Protein AF-A0A257TLQ2-F1 (afdb_monomer)

Structure (mmCIF, N/CA/C/O backbone):
data_AF-A0A257TLQ2-F1
#
_entry.id   AF-A0A257TLQ2-F1
#
loop_
_atom_site.group_PDB
_atom_site.id
_atom_site.type_symbol
_atom_site.label_atom_id
_atom_site.label_alt_id
_atom_site.label_comp_id
_atom_site.label_asym_id
_atom_site.label_entity_id
_atom_site.label_seq_id
_atom_site.pdbx_PDB_ins_code
_atom_site.Cartn_x
_atom_site.Cartn_y
_atom_site.Cartn_z
_atom_site.occupancy
_atom_site.B_iso_or_equiv
_atom_site.auth_seq_id
_atom_site.auth_comp_id
_atom_site.auth_asym_id
_atom_site.auth_atom_id
_atom_site.pdbx_PDB_model_num
ATOM 1 N N . MET A 1 1 ? -33.995 9.030 52.482 1.00 52.25 1 MET A N 1
ATOM 2 C CA . MET A 1 1 ? -32.981 9.691 51.631 1.00 52.25 1 MET A CA 1
ATOM 3 C C . MET A 1 1 ? -33.009 8.987 50.282 1.00 52.25 1 MET A C 1
ATOM 5 O O . MET A 1 1 ? -32.824 7.775 50.301 1.00 52.25 1 MET A O 1
ATOM 9 N N . PRO A 1 2 ? -33.338 9.643 49.155 1.00 62.56 2 PRO A N 1
ATOM 10 C CA . PRO A 1 2 ? -33.330 8.961 47.868 1.00 62.56 2 PRO A CA 1
ATOM 11 C C . PRO A 1 2 ? -31.881 8.827 47.390 1.00 62.56 2 PRO A C 1
ATOM 13 O O . PRO A 1 2 ? -31.108 9.782 47.442 1.00 62.56 2 PRO A O 1
ATOM 16 N N . LEU A 1 3 ? -31.513 7.622 46.969 1.00 53.59 3 LEU A N 1
ATOM 17 C CA . LEU A 1 3 ? -30.234 7.342 46.335 1.00 53.59 3 LEU A CA 1
ATOM 18 C C . LEU A 1 3 ? -30.303 7.906 44.908 1.00 53.59 3 LEU A C 1
ATOM 20 O O . LEU A 1 3 ? -31.062 7.405 44.081 1.00 53.59 3 LEU A O 1
ATOM 24 N N . ALA A 1 4 ? -29.578 8.991 44.641 1.00 62.97 4 ALA A N 1
ATOM 25 C CA . ALA A 1 4 ? -29.480 9.556 43.302 1.00 62.97 4 ALA A CA 1
ATOM 26 C C . ALA A 1 4 ? -28.586 8.654 42.440 1.00 62.97 4 ALA A C 1
ATOM 28 O O . ALA A 1 4 ? -27.400 8.487 42.727 1.00 62.97 4 ALA A O 1
ATOM 29 N N . LEU A 1 5 ? -29.164 8.062 41.395 1.00 64.44 5 LEU A N 1
ATOM 30 C CA . LEU A 1 5 ? -28.425 7.353 40.357 1.00 64.44 5 LEU A CA 1
ATOM 31 C C . LEU A 1 5 ? -27.715 8.413 39.498 1.00 64.44 5 LEU A C 1
ATOM 33 O O . LEU A 1 5 ? -28.374 9.156 38.771 1.00 64.44 5 LEU A O 1
ATOM 37 N N . LEU A 1 6 ? -26.391 8.541 39.617 1.00 58.78 6 LEU A N 1
ATOM 38 C CA . LEU A 1 6 ? -25.629 9.395 38.701 1.00 58.78 6 LEU A CA 1
ATOM 39 C C . LEU A 1 6 ? -25.619 8.757 37.302 1.00 58.78 6 LEU A C 1
ATOM 41 O O . LEU A 1 6 ? -25.355 7.557 37.197 1.00 58.78 6 LEU A O 1
ATOM 45 N N . PRO A 1 7 ? -25.867 9.526 36.227 1.00 63.72 7 PRO A N 1
ATOM 46 C CA . PRO A 1 7 ? -25.750 9.004 34.877 1.00 63.72 7 PRO A CA 1
ATOM 47 C C . PRO A 1 7 ? -24.272 8.731 34.581 1.00 63.72 7 PRO A C 1
ATOM 49 O O . PRO A 1 7 ? -23.417 9.605 34.737 1.00 63.72 7 PRO A O 1
ATOM 52 N N . LEU A 1 8 ? -23.975 7.503 34.162 1.00 62.69 8 LEU A N 1
ATOM 53 C CA . LEU A 1 8 ? -22.669 7.134 33.635 1.00 62.69 8 LEU A CA 1
ATOM 54 C C . LEU A 1 8 ? -22.494 7.856 32.293 1.00 62.69 8 LEU A C 1
ATOM 56 O O . LEU A 1 8 ? -23.090 7.465 31.292 1.00 62.69 8 LEU A O 1
ATOM 60 N N . ALA A 1 9 ? -21.722 8.940 32.279 1.00 60.22 9 ALA A N 1
ATOM 61 C CA . ALA A 1 9 ? -21.333 9.589 31.036 1.00 60.22 9 ALA A CA 1
ATOM 62 C C . ALA A 1 9 ? -20.395 8.643 30.269 1.00 60.22 9 ALA A C 1
ATOM 64 O O . ALA A 1 9 ? -19.262 8.411 30.696 1.00 60.22 9 ALA A O 1
ATOM 65 N N . LEU A 1 10 ? -20.874 8.075 29.158 1.00 58.59 10 LEU A N 1
ATOM 66 C CA . LEU A 1 10 ? -20.008 7.417 28.184 1.00 58.59 10 LEU A CA 1
ATOM 67 C C . LEU A 1 10 ? -19.153 8.504 27.526 1.00 58.59 10 LEU A C 1
ATOM 69 O O . LEU A 1 10 ? -19.644 9.289 26.717 1.00 58.59 10 LEU A O 1
ATOM 73 N N . PHE A 1 11 ? -17.877 8.566 27.889 1.00 56.12 11 PHE A N 1
ATOM 74 C CA . PHE A 1 11 ? -16.897 9.295 27.099 1.00 56.12 11 PHE A CA 1
ATOM 75 C C . PHE A 1 11 ? -16.519 8.412 25.905 1.00 56.12 11 PHE A C 1
ATOM 77 O O . PHE A 1 11 ? -15.868 7.384 26.081 1.00 56.12 11 PHE A O 1
ATOM 84 N N . LEU A 1 12 ? -16.963 8.798 24.706 1.00 55.78 12 LEU A N 1
ATOM 85 C CA . LEU A 1 12 ? -16.429 8.275 23.448 1.00 55.78 12 LEU A CA 1
ATOM 86 C C . LEU A 1 12 ? -14.990 8.788 23.326 1.00 55.78 12 LEU A C 1
ATOM 88 O O . LEU A 1 12 ? -14.764 9.988 23.153 1.00 55.78 12 LEU A O 1
ATOM 92 N N . PHE A 1 13 ? -14.014 7.905 23.519 1.00 58.12 13 PHE A N 1
ATOM 93 C CA . PHE A 1 13 ? -12.612 8.224 23.286 1.00 58.12 13 PHE A CA 1
ATOM 94 C C . PHE A 1 13 ? -12.263 7.788 21.867 1.00 58.12 13 PHE A C 1
ATOM 96 O O . PHE A 1 13 ? -12.105 6.596 21.624 1.00 58.12 13 PHE A O 1
ATOM 103 N N . ALA A 1 14 ? -12.096 8.753 20.95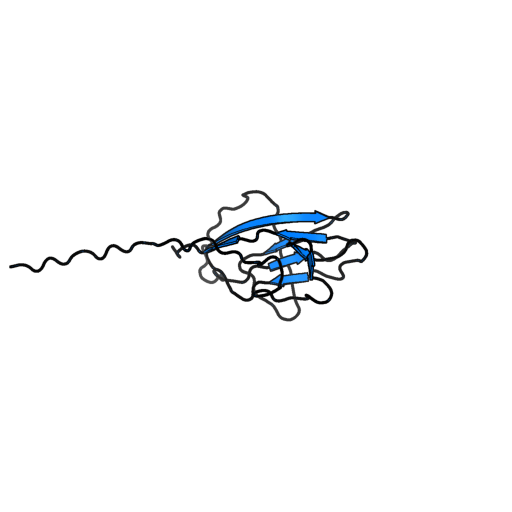8 1.00 61.84 14 ALA A N 1
ATOM 104 C CA . ALA A 1 14 ? -11.530 8.473 19.643 1.00 61.84 14 ALA A CA 1
ATOM 105 C C . ALA A 1 14 ? -10.158 7.800 19.816 1.00 61.84 14 ALA A C 1
ATOM 107 O O . ALA A 1 14 ? -9.310 8.275 20.584 1.00 61.84 14 ALA A O 1
ATOM 108 N N . THR A 1 15 ? -9.950 6.672 19.135 1.00 76.75 15 THR A N 1
ATOM 109 C CA . THR A 1 15 ? -8.678 5.948 19.200 1.00 76.75 15 THR A CA 1
ATOM 110 C C . THR A 1 15 ? -7.599 6.822 18.562 1.00 76.75 15 THR A C 1
ATOM 112 O O . THR A 1 15 ? -7.768 7.221 17.416 1.00 76.75 15 THR A O 1
ATOM 115 N N . PRO A 1 16 ? -6.486 7.142 19.249 1.00 87.62 16 PRO A N 1
ATOM 116 C CA . PRO A 1 16 ? -5.478 8.030 18.686 1.00 87.62 16 PRO A CA 1
ATOM 117 C C . PRO A 1 16 ? -4.860 7.435 17.410 1.00 87.62 16 PRO A C 1
ATOM 119 O O . PRO A 1 16 ? -4.693 6.215 17.332 1.00 87.62 16 PRO A O 1
ATOM 122 N N . PRO A 1 17 ? -4.450 8.270 16.436 1.00 89.25 17 PRO A N 1
ATOM 123 C CA . PRO A 1 17 ? -3.827 7.791 15.209 1.00 89.25 17 PRO A CA 1
ATOM 124 C C . PRO A 1 17 ? -2.578 6.938 15.467 1.00 89.25 17 PRO A C 1
ATOM 126 O O . PRO A 1 17 ? -1.691 7.325 16.232 1.00 89.25 17 PRO A O 1
ATOM 129 N N . VAL A 1 18 ? -2.464 5.810 14.766 1.00 95.62 18 VAL A N 1
ATOM 130 C CA . VAL A 1 18 ? -1.355 4.852 14.862 1.00 95.62 18 VAL A CA 1
ATOM 131 C C . VAL A 1 18 ? -0.653 4.717 13.513 1.00 95.62 18 VAL A C 1
ATOM 133 O O . VAL A 1 18 ? -1.295 4.645 12.466 1.00 95.62 18 VAL A O 1
ATOM 136 N N . SER A 1 19 ? 0.682 4.647 13.522 1.00 97.12 19 SER A N 1
ATOM 137 C CA . SER A 1 19 ? 1.442 4.322 12.311 1.00 97.12 19 SER A CA 1
ATOM 138 C C . SER A 1 19 ? 1.279 2.845 11.953 1.00 97.12 19 SER A C 1
ATOM 140 O O . SER A 1 19 ? 1.560 1.973 12.773 1.00 97.12 19 SER A O 1
ATOM 142 N N . LEU A 1 20 ? 0.892 2.563 10.711 1.00 97.56 20 LEU A N 1
ATOM 143 C CA . LEU A 1 20 ? 0.854 1.209 10.156 1.00 97.56 20 LEU A CA 1
ATOM 144 C C . LEU A 1 20 ? 2.220 0.732 9.657 1.00 97.56 20 LEU A C 1
ATOM 146 O O . LEU A 1 20 ? 2.378 -0.441 9.332 1.00 97.56 20 LEU A O 1
ATOM 150 N N . PHE A 1 21 ? 3.208 1.621 9.563 1.00 98.25 21 PHE A N 1
ATOM 151 C CA . PHE A 1 21 ? 4.537 1.280 9.072 1.00 98.25 21 PHE A CA 1
ATOM 152 C C . PHE A 1 21 ? 5.626 1.948 9.913 1.00 98.25 21 PHE A C 1
ATOM 154 O O . PHE A 1 21 ? 5.587 3.148 10.181 1.00 98.25 21 PHE A O 1
ATOM 161 N N . ASP A 1 22 ? 6.617 1.165 10.329 1.00 97.19 22 ASP A N 1
ATOM 162 C CA . ASP A 1 22 ? 7.736 1.611 11.168 1.00 97.19 22 ASP A CA 1
ATOM 163 C C . ASP A 1 22 ? 8.908 2.201 10.354 1.00 97.19 22 ASP A C 1
ATOM 165 O O . ASP A 1 22 ? 9.901 2.664 10.923 1.00 97.19 22 ASP A O 1
ATOM 169 N N . GLY A 1 23 ? 8.813 2.175 9.019 1.00 97.44 23 GLY A N 1
ATOM 170 C CA . GLY A 1 23 ? 9.872 2.619 8.114 1.00 97.44 23 GLY A CA 1
ATOM 171 C C . GLY A 1 23 ? 10.983 1.592 7.878 1.00 97.44 23 GLY A C 1
ATOM 172 O O . GLY A 1 23 ? 11.948 1.913 7.186 1.00 97.44 23 GLY A O 1
ATOM 173 N N . LYS A 1 24 ? 10.902 0.396 8.473 1.00 98.06 24 LYS A N 1
ATOM 174 C CA . LYS A 1 24 ? 12.037 -0.532 8.613 1.00 98.06 24 LYS A CA 1
ATOM 175 C C . LYS A 1 24 ? 11.688 -1.989 8.348 1.00 98.06 24 LYS A C 1
ATOM 177 O O . LYS A 1 24 ? 12.535 -2.715 7.834 1.00 98.06 24 LYS A O 1
ATOM 182 N N . THR A 1 25 ? 10.487 -2.431 8.703 1.00 98.19 25 THR A N 1
ATOM 183 C CA . THR A 1 25 ? 10.073 -3.831 8.623 1.00 98.19 25 THR A CA 1
ATOM 184 C C . THR A 1 25 ? 8.682 -3.970 8.015 1.00 98.19 25 THR A C 1
ATOM 186 O O . THR A 1 25 ? 7.860 -3.060 8.057 1.00 98.19 25 THR A O 1
ATOM 189 N N . PHE A 1 26 ? 8.390 -5.150 7.472 1.00 98.44 26 PHE A N 1
ATOM 190 C CA . PHE A 1 26 ? 7.040 -5.512 7.036 1.00 98.44 26 PHE A CA 1
ATOM 191 C C . PHE A 1 26 ? 6.177 -6.039 8.193 1.00 98.44 26 PHE A C 1
ATOM 193 O O . PHE A 1 26 ? 5.246 -6.806 7.973 1.00 98.44 26 PHE A O 1
ATOM 200 N N . HIS A 1 27 ? 6.485 -5.682 9.445 1.00 98.19 27 HIS A N 1
ATOM 201 C CA . HIS A 1 27 ? 5.666 -6.106 10.575 1.00 98.19 27 HIS A CA 1
ATOM 202 C C . HIS A 1 27 ? 4.232 -5.584 10.418 1.00 98.19 27 HIS A C 1
ATOM 204 O O . HIS A 1 27 ? 4.024 -4.403 10.155 1.00 98.19 27 HIS A O 1
ATOM 210 N N . GLY A 1 28 ? 3.246 -6.468 10.581 1.00 97.44 28 GLY A N 1
ATOM 211 C CA . GLY A 1 28 ? 1.837 -6.139 10.352 1.00 97.44 28 GLY A CA 1
ATOM 212 C C . GLY A 1 28 ? 1.419 -6.151 8.879 1.00 97.44 28 GLY A C 1
ATOM 213 O O . GLY A 1 28 ? 0.273 -5.815 8.587 1.00 97.44 28 GLY A O 1
ATOM 214 N N . TRP A 1 29 ? 2.310 -6.566 7.971 1.00 97.81 29 TRP A N 1
ATOM 215 C CA . TRP A 1 29 ? 2.056 -6.675 6.539 1.00 97.81 29 TRP A CA 1
ATOM 216 C C . TRP A 1 29 ? 2.348 -8.084 6.016 1.00 97.81 29 TRP A C 1
ATOM 218 O O . TRP A 1 29 ? 3.279 -8.757 6.451 1.00 97.81 29 TRP A O 1
ATOM 228 N N . GLU A 1 30 ? 1.575 -8.512 5.027 1.00 95.50 30 GLU A N 1
ATOM 229 C CA . GLU A 1 30 ? 1.736 -9.783 4.328 1.00 95.50 30 GLU A CA 1
ATOM 230 C C . GLU A 1 30 ? 1.699 -9.549 2.810 1.00 95.50 30 GLU A C 1
ATOM 232 O O . GLU A 1 30 ? 0.952 -8.703 2.323 1.00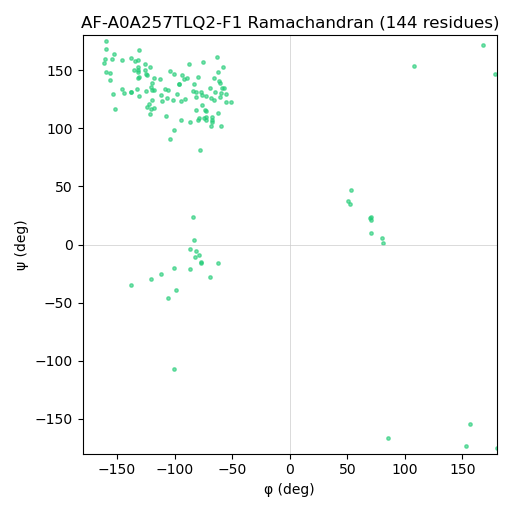 95.50 30 GLU A O 1
ATOM 237 N N . GLY A 1 31 ? 2.480 -10.294 2.027 1.00 92.94 31 GLY A N 1
ATOM 238 C CA . GLY A 1 31 ? 2.582 -10.158 0.565 1.00 92.94 31 GLY A CA 1
ATOM 239 C C . GLY A 1 31 ? 3.942 -10.631 0.049 1.00 92.94 31 GLY A C 1
ATOM 240 O O . GLY A 1 31 ? 4.744 -11.167 0.816 1.00 92.94 31 GLY A O 1
ATOM 241 N N . ASP A 1 32 ? 4.221 -10.439 -1.242 1.00 95.38 32 ASP A N 1
ATOM 242 C CA . ASP A 1 32 ? 5.515 -10.807 -1.831 1.00 95.38 32 ASP A CA 1
ATOM 243 C C . ASP A 1 32 ? 6.612 -9.780 -1.499 1.00 95.38 32 ASP A C 1
ATOM 245 O O . ASP A 1 32 ? 6.966 -8.908 -2.295 1.00 95.38 32 ASP A O 1
ATOM 249 N N . THR A 1 33 ? 7.172 -9.910 -0.299 1.00 96.75 33 THR A N 1
ATOM 250 C CA . THR A 1 33 ? 8.278 -9.087 0.221 1.00 96.75 33 THR A CA 1
ATOM 251 C C . THR A 1 33 ? 9.660 -9.561 -0.236 1.00 96.75 33 THR A C 1
ATOM 253 O O . THR A 1 33 ? 10.679 -9.029 0.205 1.00 96.75 33 THR A O 1
ATOM 256 N N . LYS A 1 34 ? 9.714 -10.592 -1.092 1.00 94.81 34 LYS A N 1
ATOM 257 C CA . LYS A 1 34 ? 10.966 -11.142 -1.624 1.00 94.81 34 LYS A CA 1
ATOM 258 C C . LYS A 1 34 ? 11.274 -10.610 -3.014 1.00 94.81 34 LYS A C 1
ATOM 260 O O . LYS A 1 34 ? 12.438 -10.349 -3.296 1.00 94.81 34 LYS A O 1
ATOM 265 N N . ASN A 1 35 ? 10.256 -10.463 -3.864 1.00 95.31 35 ASN A N 1
ATOM 266 C CA . ASN A 1 35 ? 10.466 -10.075 -5.261 1.00 95.31 35 ASN A CA 1
ATOM 267 C C . ASN A 1 35 ? 9.755 -8.778 -5.645 1.00 95.31 35 ASN A C 1
ATOM 269 O O . ASN A 1 35 ? 10.241 -8.072 -6.525 1.00 95.31 35 ASN A O 1
ATOM 273 N N . THR A 1 36 ? 8.625 -8.457 -5.009 1.00 96.75 36 THR A N 1
ATOM 274 C CA . THR A 1 36 ? 7.782 -7.344 -5.461 1.00 96.75 36 THR A CA 1
ATOM 275 C C . THR A 1 36 ? 7.881 -6.113 -4.574 1.00 96.75 36 THR A C 1
ATOM 277 O O . THR A 1 36 ? 7.997 -5.000 -5.088 1.00 96.75 36 THR A O 1
ATOM 280 N N . PHE A 1 37 ? 7.823 -6.295 -3.255 1.00 98.31 37 PHE A N 1
ATOM 281 C CA . PHE A 1 37 ? 7.864 -5.199 -2.293 1.00 98.31 37 PHE A CA 1
ATOM 282 C C . PHE A 1 37 ? 9.188 -5.173 -1.543 1.00 98.31 37 PHE A C 1
ATOM 284 O O . PHE A 1 37 ? 9.639 -6.186 -1.013 1.00 98.31 37 PHE A O 1
ATOM 291 N N . ARG A 1 38 ? 9.773 -3.982 -1.440 1.00 98.50 38 ARG A N 1
ATOM 292 C CA . ARG A 1 38 ? 10.974 -3.706 -0.647 1.00 98.50 38 ARG A CA 1
ATOM 293 C C . ARG A 1 38 ? 10.776 -2.474 0.229 1.00 98.50 38 ARG A C 1
ATOM 295 O O . ARG A 1 38 ? 9.828 -1.714 0.040 1.00 98.50 38 ARG A O 1
ATOM 302 N N . ILE A 1 39 ? 11.684 -2.273 1.178 1.00 98.69 39 ILE A N 1
ATOM 303 C CA . ILE A 1 39 ? 11.724 -1.068 2.008 1.00 98.69 39 ILE A CA 1
ATOM 304 C C . ILE A 1 39 ? 12.898 -0.213 1.561 1.00 98.69 39 ILE A C 1
ATOM 306 O O . ILE A 1 39 ? 14.034 -0.679 1.527 1.00 98.69 39 ILE A O 1
ATOM 310 N N . GLU A 1 40 ? 12.622 1.045 1.239 1.00 98.38 40 GLU A N 1
ATOM 311 C CA . GLU A 1 40 ? 13.634 1.983 0.772 1.00 98.38 40 GLU A CA 1
ATOM 312 C C . GLU A 1 40 ? 13.340 3.388 1.295 1.00 98.38 40 GLU A C 1
ATOM 314 O O . GLU A 1 40 ? 12.224 3.890 1.186 1.00 98.38 40 GLU A O 1
ATOM 319 N N . SER A 1 41 ? 14.343 4.044 1.888 1.00 97.81 41 SER A N 1
ATOM 320 C CA . SER A 1 41 ? 14.223 5.421 2.400 1.00 97.81 41 SER A CA 1
ATOM 321 C C . SER A 1 41 ? 13.026 5.647 3.347 1.00 97.81 41 SER A C 1
ATOM 323 O O . SER A 1 41 ? 12.402 6.718 3.365 1.00 97.81 41 SER A O 1
ATOM 325 N N . GLY A 1 42 ? 12.691 4.633 4.150 1.00 98.06 42 GLY A N 1
ATOM 326 C CA . GLY A 1 42 ? 11.549 4.657 5.065 1.00 98.06 42 GLY A CA 1
ATOM 327 C C . GLY A 1 42 ? 10.189 4.606 4.367 1.00 98.06 42 GLY A C 1
ATOM 328 O O . GLY A 1 42 ? 9.215 5.092 4.933 1.00 98.06 42 GLY A O 1
ATOM 329 N N . ALA A 1 43 ? 10.123 4.083 3.142 1.00 98.62 43 ALA A N 1
ATOM 330 C CA . ALA A 1 43 ? 8.901 3.838 2.385 1.00 98.62 43 ALA A CA 1
ATOM 331 C C . ALA A 1 43 ? 8.784 2.351 2.024 1.00 98.62 43 ALA A C 1
ATOM 333 O O . ALA A 1 43 ? 9.796 1.671 1.846 1.00 98.62 43 ALA A O 1
ATOM 334 N N . ILE A 1 44 ? 7.554 1.874 1.864 1.00 98.75 44 ILE A N 1
ATOM 335 C CA . ILE A 1 44 ? 7.266 0.623 1.161 1.00 98.75 44 ILE A CA 1
ATOM 336 C C . ILE A 1 44 ? 7.279 0.935 -0.334 1.00 98.75 44 ILE A C 1
ATOM 338 O O . ILE A 1 44 ? 6.577 1.846 -0.776 1.00 98.75 44 ILE A O 1
ATOM 342 N N . VAL A 1 45 ? 8.067 0.188 -1.103 1.00 98.69 45 VAL A N 1
ATOM 343 C CA . VAL A 1 45 ? 8.198 0.344 -2.555 1.00 98.69 45 VAL A CA 1
ATOM 344 C C . VAL A 1 45 ? 7.793 -0.951 -3.240 1.00 98.69 45 VAL A C 1
ATOM 346 O O . VAL A 1 45 ? 8.434 -1.980 -3.034 1.00 98.69 45 VAL A O 1
ATOM 349 N N . GLY A 1 46 ? 6.727 -0.906 -4.034 1.00 98.31 46 GLY A N 1
ATOM 350 C CA . GLY A 1 46 ? 6.307 -1.999 -4.908 1.00 98.31 46 GLY A CA 1
ATOM 351 C C . GLY A 1 46 ? 6.833 -1.808 -6.328 1.00 98.31 46 GLY A C 1
ATOM 352 O O . GLY A 1 46 ? 6.769 -0.696 -6.850 1.00 98.31 46 GLY A O 1
ATOM 353 N N . GLY A 1 47 ? 7.303 -2.882 -6.962 1.00 97.88 47 GLY A N 1
ATOM 354 C CA . GLY A 1 47 ? 7.798 -2.870 -8.343 1.00 97.88 47 GLY A CA 1
ATOM 355 C C . GLY A 1 47 ? 9.267 -2.456 -8.481 1.00 97.88 47 GLY A C 1
ATOM 356 O O . GLY A 1 47 ? 10.025 -2.433 -7.511 1.00 97.88 47 GLY A O 1
ATOM 357 N N . SER A 1 48 ? 9.682 -2.165 -9.713 1.00 97.06 48 SER A N 1
ATOM 358 C CA . SER A 1 48 ? 11.045 -1.764 -10.084 1.00 97.06 48 SER A CA 1
ATOM 359 C C . SER A 1 48 ? 11.021 -0.969 -11.393 1.00 97.06 48 SER A C 1
ATOM 361 O O . SER A 1 48 ? 10.206 -1.239 -12.277 1.00 97.06 48 SER A O 1
ATOM 363 N N . LEU A 1 49 ? 11.943 -0.013 -11.543 1.00 97.94 49 LEU A N 1
ATOM 364 C CA . LEU A 1 49 ? 12.165 0.702 -12.806 1.00 97.94 49 LEU A CA 1
ATOM 365 C C . LEU A 1 49 ? 12.986 -0.094 -13.836 1.00 97.94 49 LEU A C 1
ATOM 367 O O . LEU A 1 49 ? 13.032 0.307 -14.998 1.00 97.94 49 LEU A O 1
ATOM 371 N N . ASP A 1 50 ? 13.563 -1.233 -13.449 1.00 96.88 50 ASP A N 1
ATOM 372 C CA . ASP A 1 50 ? 14.419 -2.052 -14.318 1.00 96.88 50 ASP A CA 1
ATOM 373 C C . ASP A 1 50 ? 13.691 -3.267 -14.910 1.00 96.88 50 ASP A C 1
ATOM 375 O O . ASP A 1 50 ? 14.113 -3.828 -15.923 1.00 96.88 50 ASP A O 1
ATOM 379 N N . ALA A 1 51 ? 12.583 -3.689 -14.296 1.00 95.38 51 ALA A N 1
ATOM 380 C CA . ALA A 1 51 ? 11.866 -4.903 -14.665 1.00 95.38 51 ALA A CA 1
ATOM 381 C C . ALA A 1 51 ? 10.354 -4.688 -14.720 1.00 95.38 51 ALA A C 1
ATOM 383 O O . ALA A 1 51 ? 9.782 -3.879 -13.995 1.00 95.38 51 ALA A O 1
ATOM 384 N N . LYS A 1 52 ? 9.690 -5.453 -15.591 1.00 96.12 52 LYS A N 1
ATOM 385 C CA . LYS A 1 52 ? 8.228 -5.475 -15.662 1.00 96.12 52 LYS A CA 1
ATOM 386 C C . LYS A 1 52 ? 7.646 -6.066 -14.384 1.00 96.12 52 LYS A C 1
ATOM 388 O O . LYS A 1 52 ? 8.156 -7.062 -13.875 1.00 96.12 52 LYS A O 1
ATOM 393 N N . VAL A 1 53 ? 6.519 -5.519 -13.948 1.00 94.19 53 VAL A N 1
ATOM 394 C CA . VAL A 1 53 ? 5.710 -6.121 -12.888 1.00 94.19 53 VAL A CA 1
ATOM 395 C C . VAL A 1 53 ? 4.854 -7.216 -13.545 1.00 94.19 53 VAL A C 1
ATOM 397 O O . VAL A 1 53 ? 4.052 -6.900 -14.427 1.00 94.19 53 VAL A O 1
ATOM 400 N N . PRO A 1 54 ? 5.027 -8.506 -13.202 1.00 93.31 54 PRO A N 1
ATOM 401 C CA . PRO A 1 54 ? 4.459 -9.612 -13.981 1.00 93.31 54 PRO A CA 1
ATOM 402 C C . PRO A 1 54 ? 2.930 -9.706 -13.897 1.00 93.31 54 PRO A C 1
ATOM 404 O O . PRO A 1 54 ? 2.290 -10.205 -14.820 1.00 93.31 54 PRO A O 1
ATOM 407 N N . ARG A 1 55 ? 2.342 -9.243 -12.792 1.00 90.62 55 ARG A N 1
ATOM 408 C CA . ARG A 1 55 ? 0.900 -9.230 -12.518 1.00 90.62 55 ARG A CA 1
ATOM 409 C C . ARG A 1 55 ? 0.595 -8.199 -11.434 1.00 90.62 55 ARG A C 1
ATOM 411 O O . ARG A 1 55 ? 1.513 -7.622 -10.866 1.00 90.62 55 ARG A O 1
ATOM 418 N N . ASN A 1 56 ? -0.682 -7.994 -11.134 1.00 90.75 56 ASN A N 1
ATOM 419 C CA . ASN A 1 56 ? -1.078 -7.170 -9.995 1.00 90.75 56 ASN A CA 1
ATOM 420 C C . ASN A 1 56 ? -0.619 -7.822 -8.694 1.00 90.75 56 ASN A C 1
ATOM 422 O O . ASN A 1 56 ? -0.867 -9.008 -8.479 1.00 90.75 56 ASN A O 1
ATOM 426 N N . GLU A 1 57 ? 0.017 -7.032 -7.840 1.00 93.56 57 GLU A N 1
ATOM 427 C CA . GLU A 1 57 ? 0.580 -7.496 -6.580 1.00 93.56 57 GLU A CA 1
ATOM 428 C C . GLU A 1 57 ? 0.170 -6.588 -5.432 1.00 93.56 57 GLU A C 1
ATOM 430 O O . GLU A 1 57 ? -0.029 -5.379 -5.604 1.00 93.56 57 GLU A O 1
ATOM 435 N N . PHE A 1 58 ? 0.038 -7.203 -4.256 1.00 92.56 58 PHE A N 1
ATOM 436 C CA . PHE A 1 58 ? -0.567 -6.574 -3.092 1.00 92.56 58 PHE A CA 1
ATOM 437 C C . PHE A 1 58 ? 0.204 -6.882 -1.817 1.00 92.56 58 PHE A C 1
ATOM 439 O O . PHE A 1 58 ? 0.482 -8.040 -1.497 1.00 92.56 58 PHE A O 1
ATOM 446 N N . LEU A 1 59 ? 0.478 -5.829 -1.055 1.00 96.56 59 LEU A N 1
ATOM 447 C CA . LEU A 1 59 ? 0.953 -5.920 0.314 1.00 96.56 59 LEU A CA 1
ATOM 448 C C . LEU A 1 59 ? -0.199 -5.503 1.232 1.00 96.56 59 LEU A C 1
ATOM 450 O O . LEU A 1 59 ? -0.615 -4.346 1.223 1.00 96.56 59 LEU A O 1
ATOM 454 N N . CYS A 1 60 ? -0.754 -6.455 1.977 1.00 94.50 60 CYS A N 1
ATOM 455 C CA . CYS A 1 60 ? -1.931 -6.235 2.816 1.00 94.50 60 CYS A CA 1
ATOM 456 C C . CYS A 1 60 ? -1.542 -6.123 4.281 1.00 94.50 60 CYS A C 1
ATOM 458 O O . CYS A 1 60 ? -0.614 -6.803 4.710 1.00 94.50 60 CYS A O 1
ATOM 460 N N . THR A 1 61 ? -2.296 -5.353 5.058 1.00 96.62 61 THR A N 1
ATOM 461 C CA . THR A 1 61 ? -2.260 -5.463 6.517 1.00 96.62 61 THR A CA 1
ATOM 462 C C . THR A 1 61 ? -2.615 -6.889 6.947 1.00 96.62 61 THR A C 1
ATOM 464 O O . THR A 1 61 ? -3.334 -7.594 6.240 1.00 96.62 61 THR A O 1
ATOM 467 N N . THR A 1 62 ? -2.123 -7.328 8.104 1.00 94.31 62 THR A N 1
ATOM 468 C CA . THR A 1 62 ? -2.572 -8.580 8.744 1.00 94.31 62 THR A CA 1
ATOM 469 C C . THR A 1 62 ? -3.807 -8.367 9.621 1.00 94.31 62 THR A C 1
ATOM 471 O O . THR A 1 62 ? -4.542 -9.310 9.897 1.00 94.31 62 THR A O 1
ATOM 474 N N . LYS A 1 63 ? -4.046 -7.121 10.048 1.00 94.75 63 LYS A N 1
ATOM 475 C CA . LYS A 1 63 ? -5.241 -6.688 10.778 1.00 94.75 63 LYS A CA 1
ATOM 476 C C . LYS A 1 63 ? -6.316 -6.182 9.811 1.00 94.75 63 LYS A C 1
ATOM 478 O O . LYS A 1 63 ? -6.006 -5.487 8.840 1.00 94.75 63 LYS A O 1
ATOM 483 N N . GLU A 1 64 ? -7.573 -6.490 10.122 1.00 89.00 64 GLU A N 1
ATOM 484 C CA . GLU A 1 64 ? -8.757 -5.905 9.486 1.00 89.00 64 GLU A CA 1
ATOM 485 C C . GLU A 1 64 ? -9.221 -4.634 10.205 1.00 89.00 64 GLU A C 1
ATOM 487 O O . GLU A 1 64 ? -9.227 -4.568 11.439 1.00 89.00 64 GLU A O 1
ATOM 492 N N . TYR A 1 65 ? -9.692 -3.662 9.429 1.00 87.88 65 TYR A N 1
ATOM 493 C CA . TYR A 1 65 ? -10.175 -2.360 9.886 1.00 87.88 65 TYR A CA 1
ATOM 494 C C . TYR A 1 65 ? -11.610 -2.121 9.401 1.00 87.88 65 TYR A C 1
ATOM 496 O O . TYR A 1 65 ? -11.981 -2.589 8.324 1.00 87.88 65 TYR A O 1
ATOM 504 N N . GLY A 1 66 ? -12.408 -1.424 10.216 1.00 85.56 66 GLY A N 1
ATOM 505 C CA . GLY A 1 66 ? -13.799 -1.061 9.920 1.00 85.56 66 GLY A CA 1
ATOM 506 C C . GLY A 1 66 ? -13.926 0.384 9.448 1.00 85.56 66 GLY A C 1
ATOM 507 O O . GLY A 1 66 ? -13.530 0.710 8.326 1.00 85.56 66 GLY A O 1
ATOM 508 N N . ASP A 1 67 ? -14.461 1.248 10.308 1.00 83.06 67 ASP A N 1
ATOM 509 C CA . ASP A 1 67 ? -14.456 2.697 10.104 1.00 83.06 67 ASP A CA 1
ATOM 510 C C . ASP A 1 67 ? -13.109 3.280 10.532 1.00 83.06 67 ASP A C 1
ATOM 512 O O . ASP A 1 67 ? -12.579 2.953 11.597 1.00 83.06 67 ASP A O 1
ATOM 516 N N . PHE A 1 68 ? -12.517 4.105 9.670 1.00 87.69 68 PHE A N 1
ATOM 517 C CA . PHE A 1 68 ? -11.216 4.705 9.930 1.00 87.69 68 PHE A CA 1
ATOM 518 C C . PHE A 1 68 ? -10.950 5.947 9.076 1.00 87.69 68 PHE A C 1
ATOM 520 O O . PHE A 1 68 ? -11.490 6.090 7.979 1.00 87.69 68 PHE A O 1
ATOM 527 N N . GLU A 1 69 ? -10.009 6.775 9.524 1.00 86.06 69 GLU A N 1
ATOM 528 C CA . GLU A 1 69 ? -9.287 7.720 8.674 1.00 86.06 69 GLU A CA 1
ATOM 529 C C . GLU A 1 69 ? -7.897 7.172 8.339 1.00 86.06 69 GLU A C 1
ATOM 531 O O . GLU A 1 69 ? -7.107 6.859 9.228 1.00 86.06 69 GLU A O 1
ATOM 536 N N . LEU A 1 70 ? -7.571 7.069 7.047 1.00 90.12 70 LEU A N 1
ATOM 537 C CA . LEU A 1 70 ? -6.250 6.649 6.574 1.00 90.12 70 LEU A CA 1
ATOM 538 C C . LEU A 1 70 ? -5.538 7.827 5.911 1.00 90.12 70 LEU A C 1
ATOM 540 O O . LEU A 1 70 ? -6.019 8.398 4.932 1.00 90.12 70 LEU A O 1
ATOM 544 N N . ARG A 1 71 ? -4.348 8.152 6.409 1.00 91.31 71 ARG A N 1
ATOM 545 C CA . ARG A 1 71 ? -3.460 9.176 5.854 1.00 91.31 71 ARG A CA 1
ATOM 546 C C . ARG A 1 71 ? -2.156 8.526 5.418 1.00 91.31 71 ARG A C 1
ATOM 548 O O . ARG A 1 71 ? -1.571 7.750 6.161 1.00 91.31 71 ARG A O 1
ATOM 555 N N . LEU A 1 72 ? -1.693 8.842 4.212 1.00 94.69 72 LEU A N 1
ATOM 556 C CA . LEU A 1 72 ? -0.395 8.394 3.713 1.00 94.69 72 LEU A CA 1
ATOM 557 C C . LEU A 1 72 ? 0.164 9.350 2.659 1.00 94.69 72 LEU A C 1
ATOM 559 O O . LEU A 1 72 ? -0.574 10.084 2.000 1.00 94.69 72 LEU A O 1
ATOM 563 N N . LYS A 1 73 ? 1.477 9.293 2.454 1.00 95.00 73 LYS A N 1
ATOM 564 C CA . LYS A 1 73 ? 2.155 9.853 1.284 1.00 95.00 73 LYS A CA 1
ATOM 565 C C . LYS A 1 73 ? 2.356 8.759 0.252 1.00 95.00 73 LYS A C 1
ATOM 567 O O . LYS A 1 73 ? 2.775 7.654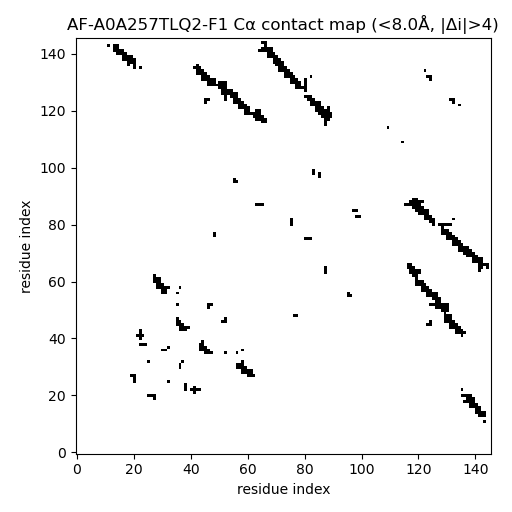 0.594 1.00 95.00 73 LYS A O 1
ATOM 572 N N . PHE A 1 74 ? 2.128 9.093 -1.013 1.00 95.00 74 PHE A N 1
ATOM 573 C CA . PHE A 1 74 ? 2.380 8.189 -2.125 1.00 95.00 74 PHE A CA 1
ATOM 574 C C . PHE A 1 74 ? 3.168 8.873 -3.245 1.00 95.00 74 PHE A C 1
ATOM 576 O O . PHE A 1 74 ? 3.109 10.091 -3.415 1.00 95.00 74 PHE A O 1
ATOM 583 N N . LYS A 1 75 ? 3.922 8.084 -4.010 1.00 95.38 75 LYS A N 1
ATOM 584 C CA . LYS A 1 75 ? 4.616 8.519 -5.230 1.00 95.38 75 LYS A CA 1
ATOM 585 C C . LYS A 1 75 ? 4.627 7.363 -6.223 1.00 95.38 75 LYS A C 1
ATOM 587 O O . LYS A 1 75 ? 4.959 6.244 -5.852 1.00 95.38 75 LYS A O 1
ATOM 592 N N . VAL A 1 76 ? 4.300 7.640 -7.481 1.00 96.75 76 VAL A N 1
ATOM 593 C CA . VAL A 1 76 ? 4.277 6.634 -8.550 1.00 96.75 76 VAL A CA 1
ATOM 594 C C . VAL A 1 76 ? 5.262 7.043 -9.640 1.00 96.75 76 VAL A C 1
ATOM 596 O O . VAL A 1 76 ? 5.286 8.206 -10.043 1.00 96.75 76 VAL A O 1
ATOM 599 N N . LEU A 1 77 ? 6.090 6.103 -10.092 1.00 97.75 77 LEU A N 1
ATOM 600 C CA . LEU A 1 77 ? 7.120 6.309 -11.112 1.00 97.75 77 LEU A CA 1
ATOM 601 C C . LEU A 1 77 ? 6.949 5.298 -12.253 1.00 97.75 77 LEU A C 1
ATOM 603 O O . LEU A 1 77 ? 6.508 4.175 -12.025 1.00 97.75 77 LEU A O 1
ATOM 607 N N . GLY A 1 78 ? 7.339 5.684 -13.470 1.00 96.69 78 GLY A N 1
ATOM 608 C CA . GLY A 1 78 ? 7.253 4.846 -14.672 1.00 96.69 78 GLY A CA 1
ATOM 609 C C . GLY A 1 78 ? 6.166 5.292 -15.656 1.00 96.69 78 GLY A C 1
ATOM 610 O O . GLY A 1 78 ? 5.177 5.934 -15.297 1.00 96.69 78 GLY A O 1
ATOM 611 N N . LYS A 1 79 ? 6.356 4.980 -16.943 1.00 92.69 79 LYS A N 1
ATOM 612 C CA . LYS A 1 79 ? 5.423 5.383 -18.007 1.00 92.69 79 LYS A CA 1
ATOM 613 C C . LYS A 1 79 ? 4.174 4.502 -17.976 1.00 92.69 79 LYS A C 1
ATOM 615 O O . LYS A 1 79 ? 4.268 3.299 -18.192 1.00 92.69 79 LYS A O 1
ATOM 620 N N . GLY A 1 80 ? 3.008 5.120 -17.776 1.00 88.38 80 GLY A N 1
ATOM 621 C CA . GLY A 1 80 ? 1.735 4.396 -17.669 1.00 88.38 80 GLY A CA 1
ATOM 622 C C . GLY A 1 80 ? 1.609 3.581 -16.380 1.00 88.38 80 GLY A C 1
ATOM 623 O O . GLY A 1 80 ? 0.844 2.621 -16.345 1.00 88.38 80 GLY A O 1
ATOM 624 N N . ALA A 1 81 ? 2.384 3.936 -15.352 1.00 93.88 81 ALA A N 1
ATOM 625 C CA . ALA A 1 81 ? 2.338 3.285 -14.056 1.00 93.88 81 ALA A CA 1
ATOM 626 C C . ALA A 1 81 ? 0.948 3.423 -13.417 1.00 93.88 81 ALA A C 1
ATOM 628 O O . ALA A 1 81 ? 0.327 4.487 -13.472 1.00 93.88 81 ALA A O 1
ATOM 629 N N . ASN A 1 82 ? 0.482 2.337 -12.806 1.00 92.44 82 ASN A N 1
ATOM 630 C CA . ASN A 1 82 ? -0.789 2.267 -12.099 1.00 92.44 82 ASN A CA 1
ATOM 631 C C . ASN A 1 82 ? -0.556 1.590 -10.741 1.00 92.44 82 ASN A C 1
ATOM 633 O O . ASN A 1 82 ? 0.158 0.592 -10.642 1.00 92.44 82 ASN A O 1
ATOM 637 N N . ALA A 1 83 ? -1.115 2.182 -9.696 1.00 94.12 83 ALA A N 1
ATOM 638 C CA . ALA A 1 83 ? -0.956 1.780 -8.311 1.00 94.12 83 ALA A CA 1
ATOM 639 C C . ALA A 1 83 ? -2.199 2.204 -7.526 1.00 94.12 83 ALA A C 1
ATOM 641 O O . ALA A 1 83 ? -2.963 3.060 -7.976 1.00 94.12 83 ALA A O 1
ATOM 642 N N . GLY A 1 84 ? -2.382 1.647 -6.333 1.00 92.44 84 GLY A N 1
ATOM 643 C CA . GLY A 1 84 ? -3.583 1.916 -5.549 1.00 92.44 84 GLY A CA 1
ATOM 644 C C . GLY A 1 84 ? -3.432 1.622 -4.067 1.00 92.44 84 GLY A C 1
ATOM 645 O O . GLY A 1 84 ? -2.458 1.008 -3.628 1.00 92.44 84 GLY A O 1
ATOM 646 N N . VAL A 1 85 ? -4.416 2.079 -3.302 1.00 92.25 85 VAL A N 1
ATOM 647 C CA . VAL A 1 85 ? -4.681 1.624 -1.938 1.00 92.25 85 VAL A CA 1
ATOM 648 C C . VAL A 1 85 ? -6.087 1.053 -1.950 1.00 92.25 85 VAL A C 1
ATOM 650 O O . VAL A 1 85 ? -7.028 1.732 -2.351 1.00 92.25 85 VAL A O 1
ATOM 653 N N . GLN A 1 86 ? -6.223 -0.197 -1.536 1.00 86.88 86 GLN A N 1
ATOM 654 C CA . GLN A 1 86 ? -7.511 -0.840 -1.339 1.00 86.88 86 GLN A CA 1
ATOM 655 C C . GLN A 1 86 ? -7.856 -0.836 0.140 1.00 86.88 86 GLN A C 1
ATOM 657 O O . GLN A 1 86 ? -6.977 -0.965 0.994 1.00 86.88 86 GLN A O 1
ATOM 662 N N . ILE A 1 87 ? -9.144 -0.724 0.4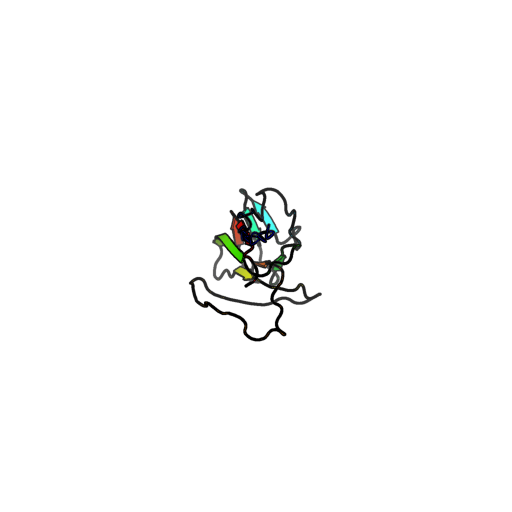25 1.00 87.06 87 ILE A N 1
ATOM 663 C CA . ILE A 1 87 ? -9.702 -0.734 1.771 1.00 87.06 87 ILE A CA 1
ATOM 664 C C . ILE A 1 87 ? -10.774 -1.815 1.861 1.00 87.06 87 ILE A C 1
ATOM 666 O O . ILE A 1 87 ? -11.336 -2.203 0.837 1.00 87.06 87 ILE A O 1
ATOM 670 N N . ARG A 1 88 ? -11.026 -2.321 3.074 1.00 80.81 88 ARG A N 1
ATOM 671 C CA . ARG A 1 88 ? -12.038 -3.358 3.353 1.00 80.81 88 ARG A CA 1
ATOM 672 C C . ARG A 1 88 ? -11.926 -4.581 2.428 1.00 80.81 88 ARG A C 1
ATOM 674 O O . ARG A 1 88 ? -12.913 -5.159 1.992 1.00 80.81 88 ARG A O 1
ATOM 681 N N . SER A 1 89 ? -10.694 -4.967 2.096 1.00 72.06 89 SER A N 1
ATOM 682 C CA . SER A 1 89 ? -10.416 -6.078 1.184 1.00 72.06 89 SER A CA 1
ATOM 683 C C . SER A 1 89 ? -10.355 -7.421 1.904 1.00 72.06 89 SER A C 1
ATOM 685 O O . SER A 1 89 ? -9.997 -7.498 3.078 1.00 72.06 89 SER A O 1
ATOM 687 N N . ARG A 1 90 ? -10.607 -8.502 1.164 1.00 65.50 90 ARG A N 1
ATOM 688 C CA . ARG A 1 90 ? -10.350 -9.880 1.600 1.00 65.50 90 ARG A CA 1
ATOM 689 C C . ARG A 1 90 ? -9.236 -10.495 0.768 1.00 65.50 90 ARG A C 1
ATOM 691 O O . ARG A 1 90 ? -9.176 -10.282 -0.443 1.00 65.50 90 ARG A O 1
ATOM 698 N N . ARG A 1 91 ? -8.369 -11.298 1.392 1.00 60.41 91 ARG A N 1
ATOM 699 C CA . ARG A 1 91 ? -7.460 -12.160 0.627 1.00 60.41 91 ARG A CA 1
ATOM 700 C C . ARG A 1 91 ? -8.262 -13.302 0.024 1.00 60.41 91 ARG A C 1
ATOM 702 O O . ARG A 1 91 ? -8.782 -14.144 0.748 1.00 60.41 91 ARG A O 1
ATOM 709 N N . VAL A 1 92 ? -8.331 -13.340 -1.301 1.00 54.97 92 VAL A N 1
ATOM 710 C CA . VAL A 1 92 ? -8.830 -14.504 -2.034 1.00 54.97 92 VAL A CA 1
ATOM 711 C C . VAL A 1 92 ? -7.622 -15.354 -2.425 1.00 54.97 92 VAL A C 1
ATOM 713 O O . VAL A 1 92 ? -6.713 -14.837 -3.081 1.00 54.97 92 VAL A O 1
ATOM 716 N N . PRO A 1 93 ? -7.568 -16.642 -2.046 1.00 51.06 93 PRO A N 1
ATOM 717 C CA . PRO A 1 93 ? -6.539 -17.537 -2.554 1.00 51.06 93 PRO A CA 1
ATOM 718 C C . PRO A 1 93 ? -6.561 -17.539 -4.092 1.00 51.06 93 PRO A C 1
ATOM 720 O O . PRO A 1 93 ? -7.580 -17.863 -4.697 1.00 51.06 93 PRO A O 1
ATOM 723 N N . ASN A 1 94 ? -5.435 -17.193 -4.722 1.00 43.53 94 ASN A N 1
ATOM 724 C CA . ASN A 1 94 ? -5.221 -17.236 -6.177 1.00 43.53 94 ASN A CA 1
ATOM 725 C C . ASN A 1 94 ? -5.983 -16.199 -7.049 1.00 43.53 94 ASN A C 1
ATOM 727 O O . ASN A 1 94 ? -6.151 -16.454 -8.242 1.00 43.53 94 ASN A O 1
ATOM 731 N N . HIS A 1 95 ? -6.428 -15.039 -6.533 1.00 38.66 95 HIS A N 1
ATOM 732 C CA . HIS A 1 95 ? -7.112 -14.016 -7.360 1.00 38.66 95 HIS A CA 1
ATOM 733 C C . HIS A 1 95 ? -7.038 -12.581 -6.791 1.00 38.66 95 HIS A C 1
ATOM 735 O O . HIS A 1 95 ? -7.201 -12.415 -5.585 1.00 38.66 95 HIS A O 1
ATOM 741 N N . HIS A 1 96 ? -6.878 -11.530 -7.629 1.00 39.41 96 HIS A N 1
ATOM 742 C CA . HIS A 1 96 ? -6.793 -10.129 -7.151 1.00 39.41 96 HIS A CA 1
ATOM 743 C C . HIS A 1 96 ? -7.238 -9.018 -8.161 1.00 39.41 96 HIS A C 1
ATOM 745 O O . HIS A 1 96 ? -6.714 -8.966 -9.275 1.00 39.41 96 HIS A O 1
ATOM 751 N N . GLN A 1 97 ? -8.130 -8.079 -7.770 1.00 35.38 97 GLN A N 1
ATOM 752 C CA . GLN A 1 97 ? -8.546 -6.850 -8.515 1.00 35.38 97 GLN A CA 1
ATOM 753 C C . GLN A 1 97 ? -9.181 -5.770 -7.588 1.00 35.38 97 GLN A C 1
ATOM 755 O O . GLN A 1 97 ? -9.849 -6.192 -6.653 1.00 35.38 97 GLN A O 1
ATOM 760 N N . LEU A 1 98 ? -9.030 -4.447 -7.887 1.00 38.34 98 LEU A N 1
ATOM 761 C CA . LEU A 1 98 ? -10.022 -3.314 -7.810 1.00 38.34 98 LEU A CA 1
ATOM 762 C C . LEU A 1 98 ? -9.384 -1.878 -7.945 1.00 38.34 98 LEU A C 1
ATOM 764 O O . LEU A 1 98 ? -8.161 -1.779 -7.980 1.00 38.34 98 LEU A O 1
ATOM 768 N N . TRP A 1 99 ? -10.192 -0.788 -8.068 1.00 37.59 99 TRP A N 1
ATOM 769 C CA . TRP A 1 99 ? -9.835 0.612 -8.490 1.00 37.59 99 TRP A CA 1
ATOM 770 C C . TRP A 1 99 ? -10.382 1.758 -7.581 1.00 37.59 99 TRP A C 1
ATOM 772 O O . TRP A 1 99 ? -11.415 1.531 -6.961 1.00 37.59 99 TRP A O 1
ATOM 782 N N . ILE A 1 100 ? -9.784 2.989 -7.605 1.00 40.16 100 ILE A N 1
ATOM 783 C CA . ILE A 1 100 ? -10.435 4.356 -7.640 1.00 40.16 100 ILE A CA 1
ATOM 784 C C . ILE A 1 100 ? -9.427 5.561 -7.619 1.00 40.16 100 ILE A C 1
ATOM 786 O O . ILE A 1 100 ? -8.379 5.497 -6.983 1.00 40.16 100 ILE A O 1
ATOM 790 N N . ASN A 1 101 ? -9.767 6.686 -8.296 1.00 37.25 101 ASN A N 1
ATOM 791 C CA . ASN A 1 101 ? -8.922 7.864 -8.628 1.00 37.25 101 ASN A CA 1
ATOM 792 C C . ASN A 1 101 ? -9.143 9.161 -7.779 1.00 37.25 101 ASN A C 1
ATOM 794 O O . ASN A 1 101 ? -9.868 10.069 -8.187 1.00 37.25 101 ASN A O 1
ATOM 798 N N . GLY A 1 102 ? -8.401 9.330 -6.676 1.00 37.88 102 GLY A N 1
ATOM 799 C CA . GLY A 1 102 ? -7.626 10.563 -6.381 1.00 37.88 102 GLY A CA 1
ATOM 800 C C . GLY A 1 102 ? -8.277 11.917 -5.993 1.00 37.88 102 GLY A C 1
ATOM 801 O O . GLY A 1 102 ? -7.551 12.907 -5.926 1.00 37.88 102 GLY A O 1
ATOM 802 N N . ARG A 1 103 ? -9.580 12.023 -5.702 1.00 32.56 103 ARG A N 1
ATOM 803 C CA . ARG A 1 103 ? -10.249 13.220 -5.106 1.00 32.56 103 ARG A CA 1
ATOM 804 C C . ARG A 1 103 ? -11.245 12.732 -4.037 1.00 32.56 103 ARG A C 1
ATOM 806 O O . ARG A 1 103 ? -11.622 11.565 -4.138 1.00 32.56 103 ARG A O 1
ATOM 813 N N . GLN A 1 104 ? -11.721 13.546 -3.070 1.00 39.09 104 GLN A N 1
ATOM 814 C CA . GLN A 1 104 ? -12.949 13.154 -2.338 1.00 39.09 104 GLN A CA 1
ATOM 815 C C . GLN A 1 104 ? -14.039 13.024 -3.400 1.00 39.09 104 GLN A C 1
ATOM 817 O O . GLN A 1 104 ? -14.483 14.002 -3.994 1.00 39.09 104 GLN A O 1
ATOM 822 N N . THR A 1 105 ? -14.325 11.783 -3.743 1.00 35.34 105 THR A N 1
ATOM 823 C CA . THR A 1 105 ? -15.119 11.394 -4.907 1.00 35.34 105 THR A CA 1
ATOM 824 C C . THR A 1 105 ? -16.430 10.790 -4.445 1.00 35.34 105 THR A C 1
ATOM 826 O O . THR A 1 105 ? -17.410 10.840 -5.179 1.00 35.34 105 THR A O 1
ATOM 829 N N . VAL A 1 106 ? -16.441 10.247 -3.225 1.00 36.69 106 VAL A N 1
ATOM 830 C CA . VAL A 1 106 ? -17.503 9.429 -2.668 1.00 36.69 106 VAL A CA 1
ATOM 831 C C . VAL A 1 106 ? -17.487 9.605 -1.140 1.00 36.69 106 VAL A C 1
ATOM 833 O O . VAL A 1 106 ? -16.495 9.274 -0.497 1.00 36.69 106 VAL A O 1
ATOM 836 N N . ASP A 1 107 ? -18.561 10.160 -0.577 1.00 46.47 107 ASP A N 1
ATOM 837 C CA . ASP A 1 107 ? -18.978 9.942 0.816 1.00 46.47 107 ASP A CA 1
ATOM 838 C C . ASP A 1 107 ? -20.104 8.908 0.731 1.00 46.47 107 ASP A C 1
ATOM 840 O O . ASP A 1 107 ? -21.211 9.216 0.288 1.00 46.47 107 ASP A O 1
ATOM 844 N N . TYR A 1 108 ? -19.757 7.646 0.968 1.00 49.56 108 TYR A N 1
ATOM 845 C CA . TYR A 1 108 ? -20.649 6.510 0.773 1.00 49.56 108 TYR A CA 1
ATOM 846 C C . TYR A 1 108 ? -20.742 5.736 2.068 1.00 49.56 108 TYR A C 1
ATOM 848 O O . TYR A 1 108 ? -19.754 5.201 2.567 1.00 49.56 108 TYR A O 1
ATOM 856 N N . THR A 1 109 ? -21.960 5.684 2.586 1.00 57.38 109 THR A N 1
ATOM 857 C CA . THR A 1 109 ? -22.356 4.698 3.581 1.00 57.38 109 THR A CA 1
ATOM 858 C C . THR A 1 109 ? -22.918 3.518 2.811 1.00 57.38 109 THR A C 1
ATOM 860 O O . THR A 1 109 ? -23.812 3.717 1.995 1.00 57.38 109 THR A O 1
ATOM 863 N N . GLU A 1 110 ? -22.388 2.325 3.049 1.00 68.06 110 GLU A N 1
ATOM 864 C CA . GLU A 1 110 ? -22.936 1.087 2.499 1.00 68.06 110 GLU A CA 1
ATOM 865 C C . GLU A 1 110 ? -24.248 0.761 3.231 1.00 68.06 110 GLU A C 1
ATOM 867 O O . GLU A 1 110 ? -24.187 0.458 4.423 1.00 68.06 110 GLU A O 1
ATOM 872 N N . PRO A 1 111 ? -25.431 0.876 2.590 1.00 60.94 111 PRO A N 1
ATOM 873 C CA . PRO A 1 111 ? -26.697 0.592 3.259 1.00 60.94 111 PRO A CA 1
ATOM 874 C C . PRO A 1 111 ? -26.983 -0.909 3.398 1.00 60.94 111 PRO A C 1
ATOM 876 O O . PRO A 1 111 ? -27.882 -1.273 4.154 1.00 60.94 111 PRO A O 1
ATOM 879 N N . ASP A 1 112 ? -26.286 -1.772 2.650 1.00 68.19 112 ASP A N 1
ATOM 880 C CA . ASP A 1 112 ? -26.474 -3.217 2.721 1.00 68.19 112 ASP A CA 1
ATOM 881 C C . ASP A 1 112 ? -25.602 -3.829 3.828 1.00 68.19 112 ASP A C 1
ATOM 883 O O . ASP A 1 112 ? -24.389 -4.006 3.688 1.00 68.19 112 ASP A O 1
ATOM 887 N N . GLU A 1 113 ? -26.241 -4.195 4.939 1.00 71.12 113 GLU A N 1
ATOM 888 C CA . GLU A 1 113 ? -25.588 -4.847 6.079 1.00 71.12 113 GLU A CA 1
ATOM 889 C C . GLU A 1 113 ? -24.984 -6.223 5.732 1.00 71.12 113 GLU A C 1
ATOM 891 O O . GLU A 1 113 ? -24.151 -6.731 6.484 1.00 71.12 113 GLU A O 1
ATOM 896 N N . ALA A 1 114 ? -25.362 -6.835 4.601 1.00 70.56 114 ALA A N 1
ATOM 897 C CA . ALA A 1 114 ? -24.770 -8.088 4.135 1.00 70.56 114 ALA A CA 1
ATOM 898 C C . ALA A 1 114 ? -23.384 -7.896 3.494 1.00 70.56 114 ALA A C 1
ATOM 900 O O . ALA A 1 114 ? -22.654 -8.874 3.302 1.00 70.56 114 ALA A O 1
ATOM 901 N N . ILE A 1 115 ? -23.010 -6.659 3.154 1.00 65.06 115 ILE A N 1
ATOM 902 C CA . ILE A 1 115 ? -21.681 -6.331 2.641 1.00 65.06 115 ILE A CA 1
ATOM 903 C C . ILE A 1 115 ? -20.713 -6.149 3.812 1.00 65.06 115 ILE A C 1
ATOM 905 O O . ILE A 1 115 ? -21.019 -5.538 4.834 1.00 65.06 115 ILE A O 1
ATOM 909 N N . GLU A 1 116 ? -19.509 -6.692 3.652 1.00 71.06 116 GLU A N 1
ATOM 910 C CA . GLU A 1 116 ? -18.480 -6.716 4.687 1.00 71.06 116 GLU A CA 1
ATOM 911 C C . GLU A 1 116 ? -18.035 -5.308 5.090 1.00 71.06 116 GLU A C 1
ATOM 913 O O . GLU A 1 116 ? -17.382 -4.586 4.335 1.00 71.06 116 GLU A O 1
ATOM 918 N N . GLN A 1 117 ? -18.351 -4.939 6.329 1.00 73.06 117 GLN A N 1
ATOM 919 C CA . GLN A 1 117 ? -18.031 -3.623 6.889 1.00 73.06 117 GLN A CA 1
ATOM 920 C C . GLN A 1 117 ? -16.589 -3.521 7.402 1.00 73.06 117 GLN A C 1
ATOM 922 O O . GLN A 1 117 ? -16.136 -2.447 7.799 1.00 73.06 117 GLN A O 1
ATOM 927 N N . ARG A 1 118 ? -15.846 -4.635 7.392 1.00 78.44 118 ARG A N 1
ATOM 928 C CA . 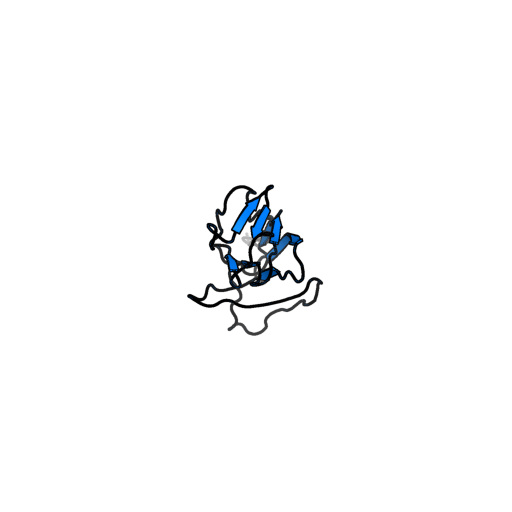ARG A 1 118 ? -14.442 -4.711 7.803 1.00 78.44 118 ARG A CA 1
ATOM 929 C C . ARG A 1 118 ? -13.610 -5.452 6.771 1.00 78.44 118 ARG A C 1
ATOM 931 O O . ARG A 1 118 ? -14.085 -6.360 6.097 1.00 78.44 118 ARG A O 1
ATOM 938 N N . GLY A 1 119 ? -12.336 -5.092 6.686 1.00 82.00 119 GLY A N 1
ATOM 939 C CA . GLY A 1 119 ? -11.372 -5.862 5.913 1.00 82.00 119 GLY A CA 1
ATOM 940 C C . GLY A 1 119 ? -9.972 -5.273 5.950 1.00 82.00 119 GLY A C 1
ATOM 941 O O . GLY A 1 119 ? -9.689 -4.306 6.657 1.00 82.00 119 GLY A O 1
ATOM 942 N N . LEU A 1 120 ? -9.077 -5.880 5.187 1.00 88.31 120 LEU A N 1
ATOM 943 C CA . LEU A 1 120 ? -7.674 -5.497 5.119 1.00 88.31 120 LEU A CA 1
ATOM 944 C C . LEU A 1 120 ? -7.486 -4.211 4.309 1.00 88.31 120 LEU A C 1
ATOM 946 O O . LEU A 1 120 ? -8.279 -3.888 3.418 1.00 88.31 120 LEU A O 1
ATOM 950 N N . ILE A 1 121 ? -6.380 -3.523 4.575 1.00 93.00 121 ILE A N 1
ATOM 951 C CA . ILE A 1 121 ? -5.872 -2.442 3.730 1.00 93.00 121 ILE A CA 1
ATOM 952 C C . ILE A 1 121 ? -4.777 -3.028 2.840 1.00 93.00 121 ILE A C 1
ATOM 954 O O . ILE A 1 121 ? -3.884 -3.709 3.337 1.00 93.00 121 ILE A O 1
ATOM 958 N N . GLY A 1 122 ? -4.840 -2.793 1.530 1.00 93.94 122 GLY A N 1
ATOM 959 C CA . GLY A 1 122 ? -3.899 -3.346 0.553 1.00 93.94 122 GLY A CA 1
ATOM 960 C C . GLY A 1 122 ? -3.189 -2.270 -0.259 1.00 93.94 122 GLY A C 1
ATOM 961 O O . GLY A 1 122 ? -3.841 -1.524 -0.983 1.00 93.94 122 GLY A O 1
ATOM 962 N N . LEU A 1 123 ? -1.860 -2.225 -0.205 1.00 96.06 123 LEU A N 1
ATOM 963 C CA . LEU A 1 123 ? -1.034 -1.408 -1.100 1.00 96.06 123 LEU A CA 1
ATOM 964 C C . LEU A 1 123 ? -0.801 -2.169 -2.406 1.00 96.06 123 LEU A C 1
ATOM 966 O O . LEU A 1 123 ? -0.436 -3.344 -2.364 1.00 96.06 123 LEU A O 1
ATOM 970 N N . GLN A 1 124 ? -1.004 -1.520 -3.552 1.00 95.12 124 GLN A N 1
ATOM 971 C CA . GLN A 1 124 ? -0.982 -2.173 -4.861 1.00 95.12 124 GLN A CA 1
ATOM 972 C C . GLN A 1 124 ? 0.083 -1.599 -5.793 1.00 95.12 124 GLN A C 1
ATOM 974 O O . GLN A 1 124 ? 0.125 -0.397 -6.033 1.00 95.12 124 GLN A O 1
ATOM 979 N N . ILE A 1 125 ? 0.811 -2.488 -6.466 1.00 95.94 125 ILE A N 1
ATOM 980 C CA . ILE A 1 125 ? 1.470 -2.183 -7.739 1.00 95.94 125 ILE A CA 1
ATOM 981 C C . ILE A 1 125 ? 0.788 -2.981 -8.860 1.00 95.94 125 ILE A C 1
ATOM 983 O O . ILE A 1 125 ? 0.566 -4.189 -8.736 1.00 95.94 125 ILE A O 1
ATOM 987 N N . HIS A 1 126 ? 0.391 -2.304 -9.941 1.00 93.88 126 HIS A N 1
ATOM 988 C CA . HIS A 1 126 ? -0.263 -2.955 -11.075 1.00 93.88 126 HIS A CA 1
ATOM 989 C C . HIS A 1 126 ? 0.771 -3.642 -11.978 1.00 93.88 126 HIS A C 1
ATOM 991 O O . HIS A 1 126 ? 1.865 -3.126 -12.203 1.00 93.88 126 HIS A O 1
ATOM 997 N N . GLY A 1 127 ? 0.399 -4.789 -12.548 1.00 92.31 127 GLY A N 1
ATOM 998 C CA . GLY A 1 127 ? 1.202 -5.474 -13.555 1.00 92.31 127 GLY A CA 1
ATOM 999 C C . GLY A 1 127 ? 1.397 -4.605 -14.797 1.00 92.31 127 GLY A C 1
ATOM 1000 O O . GLY A 1 127 ? 0.467 -3.926 -15.241 1.00 92.31 127 GLY A O 1
ATOM 1001 N N . GLY A 1 128 ? 2.587 -4.624 -15.390 1.00 93.94 128 GLY A N 1
ATOM 1002 C CA . GLY A 1 128 ? 2.866 -3.806 -16.562 1.00 93.94 128 GLY A CA 1
ATOM 1003 C C . GLY A 1 128 ? 4.337 -3.492 -16.782 1.00 93.94 128 GLY A C 1
ATOM 1004 O O . GLY A 1 128 ? 5.235 -4.247 -16.408 1.00 93.94 128 GLY A O 1
ATOM 1005 N N . GLN A 1 129 ? 4.567 -2.371 -17.464 1.00 97.19 129 GLN A N 1
ATOM 1006 C CA . GLN A 1 129 ? 5.907 -1.856 -17.740 1.00 97.19 129 GLN A CA 1
ATOM 1007 C C . GLN A 1 129 ? 6.642 -1.497 -16.438 1.00 97.19 129 GLN A C 1
ATOM 1009 O O . GLN A 1 129 ? 5.985 -1.311 -15.408 1.00 97.19 129 GLN A O 1
ATOM 1014 N N . PRO A 1 130 ? 7.982 -1.380 -16.477 1.00 98.19 130 PRO A N 1
ATOM 1015 C CA . PRO A 1 130 ? 8.755 -0.992 -15.307 1.00 98.19 130 PRO A CA 1
ATOM 1016 C C . PRO A 1 130 ? 8.206 0.279 -14.661 1.00 98.19 130 PRO A C 1
ATOM 1018 O O . PRO A 1 130 ? 8.013 1.314 -15.311 1.00 98.19 130 PRO A O 1
ATOM 1021 N N . SER A 1 131 ? 7.861 0.144 -13.389 1.00 98.12 131 SER A N 1
ATOM 1022 C CA . SER A 1 131 ? 7.170 1.146 -12.595 1.00 98.12 131 SER A CA 1
ATOM 1023 C C . SER A 1 131 ? 7.352 0.861 -11.112 1.00 98.12 131 SER A C 1
ATOM 1025 O O . SER A 1 131 ? 7.616 -0.270 -10.704 1.00 98.12 131 SER A O 1
ATOM 1027 N N . GLU A 1 132 ? 7.207 1.909 -10.308 1.00 98.44 132 GLU A N 1
ATOM 1028 C CA . GLU A 1 132 ? 7.272 1.814 -8.855 1.00 98.44 132 GLU A CA 1
ATOM 1029 C C . GLU A 1 132 ? 6.110 2.543 -8.196 1.00 98.44 132 GLU A C 1
ATOM 1031 O O . GLU A 1 132 ? 5.732 3.639 -8.618 1.00 98.44 132 GLU A O 1
ATOM 1036 N N . ALA A 1 133 ? 5.613 1.966 -7.107 1.00 98.31 133 ALA A N 1
ATOM 1037 C CA . ALA A 1 133 ? 4.656 2.580 -6.201 1.00 98.31 133 ALA A CA 1
ATOM 1038 C C . ALA A 1 133 ? 5.283 2.714 -4.813 1.00 98.31 133 ALA A C 1
ATOM 1040 O O . ALA A 1 133 ? 5.637 1.722 -4.182 1.00 98.31 133 ALA A O 1
ATOM 1041 N N . TRP A 1 134 ? 5.432 3.947 -4.347 1.00 98.50 134 TRP A N 1
ATOM 1042 C CA . TRP A 1 134 ? 6.033 4.293 -3.065 1.00 98.50 134 TRP A CA 1
ATOM 1043 C C . TRP A 1 134 ? 4.949 4.723 -2.087 1.00 98.50 134 TRP A C 1
ATOM 1045 O O . TRP A 1 134 ? 4.149 5.593 -2.427 1.00 98.50 134 TRP A O 1
ATOM 1055 N N . TYR A 1 135 ? 4.987 4.194 -0.867 1.00 98.38 135 TYR A N 1
ATOM 1056 C CA . TYR A 1 135 ? 4.052 4.501 0.215 1.00 98.38 135 TYR A CA 1
ATOM 1057 C C . TYR A 1 135 ? 4.817 4.813 1.501 1.00 98.38 135 TYR A C 1
ATOM 1059 O O . TYR A 1 135 ? 5.685 4.044 1.916 1.00 98.38 135 TYR A O 1
ATOM 1067 N N . LYS A 1 136 ? 4.521 5.948 2.136 1.00 97.31 136 LYS A N 1
ATOM 1068 C CA . LYS A 1 136 ? 5.231 6.427 3.331 1.00 97.31 136 LYS A CA 1
ATOM 1069 C C . LYS A 1 136 ? 4.289 7.166 4.278 1.00 97.31 136 LYS A C 1
ATOM 1071 O O . LYS A 1 136 ? 3.251 7.653 3.845 1.00 97.31 136 LYS A O 1
ATOM 1076 N N . ASP A 1 137 ? 4.667 7.265 5.551 1.00 96.12 137 ASP A N 1
ATOM 1077 C CA . ASP A 1 137 ? 3.901 7.950 6.601 1.00 96.12 137 ASP A CA 1
ATOM 1078 C C . ASP A 1 137 ? 2.448 7.438 6.669 1.00 96.12 137 ASP A C 1
ATOM 1080 O O . ASP A 1 137 ? 1.503 8.223 6.665 1.00 96.12 137 ASP A O 1
ATOM 1084 N N . ILE A 1 138 ? 2.287 6.108 6.654 1.00 97.31 138 ILE A N 1
ATOM 1085 C CA . ILE A 1 138 ? 0.987 5.426 6.634 1.00 97.31 138 ILE A CA 1
ATOM 1086 C C . ILE A 1 138 ? 0.424 5.421 8.056 1.00 97.31 138 ILE A C 1
ATOM 1088 O O . ILE A 1 138 ? 0.919 4.692 8.911 1.00 97.31 138 ILE A O 1
ATOM 1092 N N . VAL A 1 139 ? -0.598 6.230 8.305 1.00 94.31 139 VAL A N 1
ATOM 1093 C CA . VAL A 1 139 ? -1.214 6.439 9.618 1.00 94.31 139 VAL A CA 1
ATOM 1094 C C . VAL A 1 139 ? -2.705 6.156 9.529 1.00 94.31 139 VAL A C 1
ATOM 1096 O O . VAL A 1 139 ? -3.371 6.665 8.628 1.00 94.31 139 VAL A O 1
ATOM 1099 N N . ILE A 1 140 ? -3.225 5.380 10.475 1.00 93.25 140 ILE A N 1
ATOM 1100 C CA . ILE A 1 140 ? -4.649 5.080 10.601 1.00 93.25 140 ILE A CA 1
ATOM 1101 C C . ILE A 1 140 ? -5.206 5.593 11.925 1.00 93.25 140 ILE A C 1
ATOM 1103 O O . ILE A 1 140 ? -4.541 5.505 12.952 1.00 93.25 140 ILE A O 1
ATOM 1107 N N . GLU A 1 141 ? -6.435 6.081 11.906 1.00 88.56 141 GLU A N 1
ATOM 1108 C CA . GLU A 1 141 ? -7.242 6.392 13.082 1.00 88.56 141 GLU A CA 1
ATOM 1109 C C . GLU A 1 141 ? -8.524 5.564 12.997 1.00 88.56 141 GLU A C 1
ATOM 1111 O O . GLU A 1 141 ? -9.297 5.754 12.065 1.00 88.56 141 GLU A O 1
ATOM 1116 N N . GLU A 1 142 ? -8.723 4.593 13.894 1.00 87.12 142 GLU A N 1
ATOM 1117 C CA . GLU A 1 142 ? -9.972 3.818 13.939 1.00 87.12 142 GLU A CA 1
ATOM 1118 C C . GLU A 1 142 ? -11.070 4.668 14.577 1.00 87.12 142 GLU A C 1
ATOM 1120 O O . GLU A 1 142 ? -10.887 5.225 15.661 1.00 87.12 142 GLU A O 1
ATOM 1125 N N . LEU A 1 143 ? -12.202 4.761 13.885 1.00 81.50 143 LEU A N 1
ATOM 1126 C CA . LEU A 1 143 ? -13.349 5.535 14.331 1.00 81.50 143 LEU A CA 1
ATOM 1127 C C . LEU A 1 143 ? -14.307 4.622 15.089 1.00 81.50 143 LEU A C 1
ATOM 1129 O O . LEU A 1 143 ? -14.452 3.438 14.764 1.00 81.50 143 LEU A O 1
ATOM 1133 N N . ASP A 1 144 ? -14.965 5.186 16.098 1.00 75.31 144 ASP A N 1
ATOM 1134 C CA . ASP A 1 144 ? -16.026 4.484 16.805 1.00 75.31 144 ASP A CA 1
ATOM 1135 C C . ASP A 1 144 ? -17.130 4.110 15.814 1.00 75.31 144 ASP A C 1
ATOM 1137 O O . ASP A 1 144 ? -17.538 4.914 14.971 1.00 75.31 144 ASP A O 1
ATOM 1141 N N . SER A 1 145 ? -17.598 2.867 15.916 1.00 60.31 145 SER A N 1
ATOM 1142 C CA . SER A 1 145 ? -18.732 2.386 15.131 1.00 60.31 145 SER A CA 1
ATOM 1143 C C . SER A 1 145 ? -19.952 3.243 15.474 1.00 60.31 145 SER A C 1
ATOM 1145 O O . SER A 1 145 ? -20.252 3.418 16.658 1.00 60.31 145 SER A O 1
ATOM 1147 N N . LYS A 1 146 ? -20.611 3.809 14.458 1.00 51.84 146 LYS A N 1
ATOM 1148 C CA . LYS A 1 146 ? -21.872 4.542 14.647 1.00 51.84 146 LYS A CA 1
ATOM 1149 C C . LYS A 1 146 ? -23.018 3.619 15.041 1.00 51.84 146 LYS A C 1
ATOM 1151 O O . LYS A 1 146 ? -23.012 2.449 14.599 1.00 51.84 146 LYS A O 1
#

Solvent-accessible surface area (backbone atoms only — not comparable to full-atom values): 9033 Å² total; per-residue (Å²): 133,85,84,79,82,76,81,81,78,82,76,85,74,75,49,73,74,41,69,67,55,83,47,80,61,64,66,65,47,47,59,57,65,85,84,40,33,49,79,54,97,46,21,46,32,24,52,34,78,88,41,62,30,93,48,72,43,53,43,24,42,73,60,70,44,59,55,64,52,79,46,66,47,74,51,78,41,52,79,88,54,52,64,52,76,46,67,51,40,76,93,51,91,95,60,91,89,90,92,88,87,94,59,99,81,74,94,76,80,80,85,57,84,87,54,74,71,49,16,20,42,28,43,32,27,48,44,43,63,31,18,33,29,35,40,29,75,36,32,40,23,55,46,78,84,1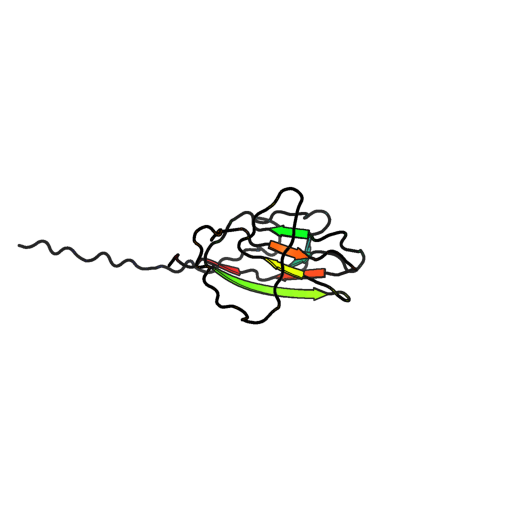30

pLDDT: mean 81.54, std 19.88, range [32.56, 98.75]

Radius of gyration: 19.13 Å; Cα contacts (8 Å, |Δi|>4): 288; chains: 1; bounding box: 48×31×70 Å

Foldseek 3Di:
DDDDDDDDDPDPDFFDKDFPFPLPDLVQKDWCDPPAW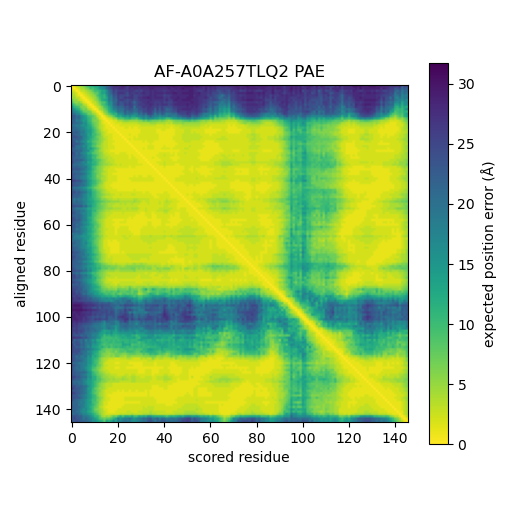DRDPSKIKGFAQVDFQAFKTKIKGPDKAADKDKDKDKDKDDDPWDWDKDHQDDDDVPDDDDDDDDDCPDPDDDPDPVDRRMHIIITITGTGHGMMMIIHPIMMTHGDDD

Nearest PDB structures (foldseek):
  2fbj-assembly1_H  TM=3.705E-01  e=7.027E+00  Mus musculus
  7d84-assembly1_A  TM=1.615E-01  e=6.654E+00  Salmonella enterica subsp. enterica serovar Typhimurium
  8zds-assembly1_A  TM=1.304E-01  e=4.542E+00  Salmonella 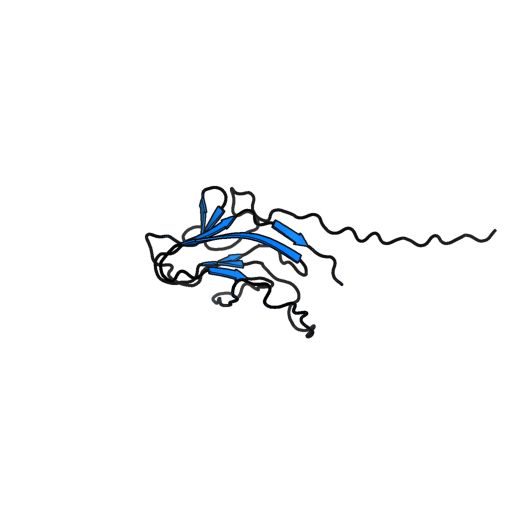enterica subsp. enterica serovar Typhimurium
  8ftf-assembly1_A  TM=1.365E-01  e=8.276E+00  Salmonella enterica subsp. enterica serovar Typhimurium

Mean predicted aligned error: 8.46 Å

Secondary structure (DSSP, 8-state):
-------------PPPPEES--SS--TTEES-TTTTEEEETTEEEEEESSS-B-S-EEEEESS-BSSEEEEEEEEEESTT--EEEEEEE--BTTB------SSS--------TTS-S-BEEEEEE-SBSSEEEEEEEEEEEEPPP-

Sequence (146 aa):
MPLALLPLALFLFATPPVSLFDGKTFHGWEGDTKNTFRIESGAIVGGSLDAKVPRNEFLCTTKEYGDFELRLKFKVLGKGANAGVQIRSRRVPNHHQLWINGRQTVDYTEPDEAIEQRGLIGLQIHGGQP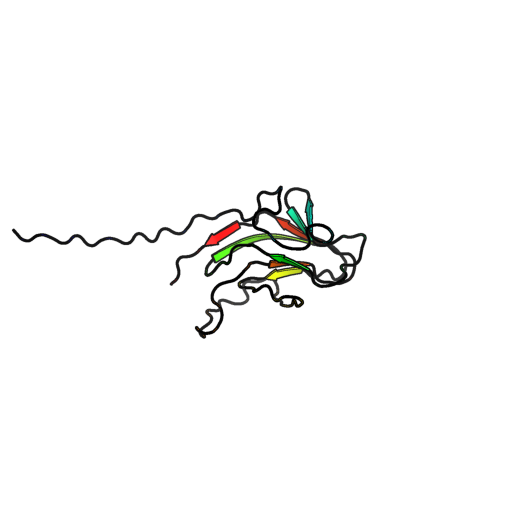SEAWYKDIVIEELDSK